Protein AF-A7VFU7-F1 (afdb_monomer)

Solvent-accessible surface area (backbone atoms only — not comparable to full-atom values): 6356 Å² total; per-residue (Å²): 106,80,80,66,36,80,87,69,51,90,46,74,65,44,47,52,52,33,53,52,51,51,50,51,53,51,50,52,52,51,52,49,55,51,51,52,51,52,51,50,52,52,52,52,52,53,40,47,75,73,65,54,83,81,77,81,83,78,85,74,77,56,94,59,45,69,57,53,51,52,37,35,73,71,67,74,40,60,67,70,60,52,29,62,76,58,72,46,53,70,72,55,48,55,52,51,50,52,55,52,54,57,62,76,75,107

Structure (mmCIF, N/CA/C/O backbone):
data_AF-A7VFU7-F1
#
_entry.id   AF-A7VFU7-F1
#
loop_
_atom_site.group_PDB
_atom_site.id
_atom_site.type_symbol
_atom_site.label_atom_id
_atom_site.label_alt_id
_atom_site.label_comp_id
_atom_site.label_asym_id
_atom_site.label_entity_id
_atom_site.label_seq_id
_atom_site.pdbx_PDB_ins_code
_atom_site.Cartn_x
_atom_site.Cartn_y
_atom_site.Cartn_z
_atom_site.occupancy
_atom_site.B_iso_or_equiv
_atom_site.auth_seq_id
_atom_site.auth_comp_id
_atom_site.auth_asym_id
_atom_site.auth_atom_id
_atom_site.pdbx_PDB_model_num
ATOM 1 N N . MET A 1 1 ? 27.920 -7.208 -25.910 1.00 59.22 1 MET A N 1
ATOM 2 C CA . MET A 1 1 ? 27.835 -6.555 -27.235 1.00 59.22 1 MET A CA 1
ATOM 3 C C . MET A 1 1 ? 29.207 -5.986 -27.561 1.00 59.22 1 MET A C 1
ATOM 5 O O . MET A 1 1 ? 29.684 -5.220 -26.738 1.00 59.22 1 MET A O 1
ATOM 9 N N . PRO A 1 2 ? 29.837 -6.347 -28.693 1.00 64.19 2 PRO A N 1
ATOM 10 C CA . PRO A 1 2 ? 31.196 -5.898 -29.024 1.00 64.19 2 PRO A CA 1
ATOM 11 C C . PRO A 1 2 ? 31.339 -4.367 -29.120 1.00 64.19 2 PRO A C 1
ATOM 13 O O . PRO A 1 2 ? 32.385 -3.846 -28.773 1.00 64.19 2 PRO A O 1
ATOM 16 N N . LEU A 1 3 ? 30.273 -3.641 -29.487 1.00 61.81 3 LEU A N 1
ATOM 17 C CA . LEU A 1 3 ? 30.249 -2.167 -29.539 1.00 61.81 3 LEU A CA 1
ATOM 18 C C . LEU A 1 3 ? 30.234 -1.480 -28.156 1.00 61.81 3 LEU A C 1
ATOM 20 O O . LEU A 1 3 ? 30.574 -0.313 -28.040 1.00 61.81 3 LEU A O 1
ATOM 24 N N . LEU A 1 4 ? 29.820 -2.201 -27.112 1.00 63.31 4 LEU A N 1
ATOM 25 C CA . LEU A 1 4 ? 29.770 -1.732 -25.719 1.00 63.31 4 LEU A CA 1
ATOM 26 C C . LEU A 1 4 ? 30.912 -2.321 -24.882 1.00 63.31 4 LEU A C 1
ATOM 28 O O . LEU A 1 4 ? 30.915 -2.211 -23.655 1.00 63.31 4 LEU A O 1
ATOM 32 N N . ASP A 1 5 ? 31.842 -3.024 -25.529 1.00 70.69 5 ASP A N 1
ATOM 33 C CA . ASP A 1 5 ? 32.953 -3.661 -24.846 1.00 70.69 5 ASP A CA 1
ATOM 34 C C . ASP A 1 5 ? 34.042 -2.624 -24.554 1.00 70.69 5 ASP A C 1
ATOM 36 O O . ASP A 1 5 ? 34.944 -2.385 -25.353 1.00 70.69 5 ASP A O 1
ATOM 40 N N . THR A 1 6 ? 33.972 -2.020 -23.369 1.00 66.38 6 THR A N 1
ATOM 41 C CA . THR A 1 6 ? 34.918 -0.993 -22.899 1.00 66.38 6 THR A CA 1
ATOM 42 C C . THR A 1 6 ? 36.353 -1.505 -22.713 1.00 66.38 6 THR A C 1
ATOM 44 O O . THR A 1 6 ? 37.250 -0.732 -22.368 1.00 66.38 6 THR A O 1
ATOM 47 N N . ARG A 1 7 ? 36.606 -2.801 -22.945 1.00 70.31 7 ARG A N 1
ATOM 48 C CA . ARG A 1 7 ? 37.949 -3.395 -22.921 1.00 70.31 7 ARG A CA 1
ATOM 49 C C . ARG A 1 7 ? 38.719 -3.143 -24.220 1.00 70.31 7 ARG A C 1
ATOM 51 O O . ARG A 1 7 ? 39.941 -3.036 -24.160 1.00 70.31 7 ARG A O 1
ATOM 58 N N . ASN A 1 8 ? 38.031 -2.987 -25.356 1.00 61.88 8 ASN A N 1
ATOM 59 C CA . ASN A 1 8 ? 38.632 -2.840 -26.685 1.00 61.88 8 ASN A CA 1
ATOM 60 C C . ASN A 1 8 ? 38.059 -1.597 -27.395 1.00 61.88 8 ASN A C 1
ATOM 62 O O . ASN A 1 8 ? 37.017 -1.683 -28.031 1.00 61.88 8 ASN A O 1
ATOM 66 N N . GLY A 1 9 ? 38.738 -0.446 -27.291 1.00 62.78 9 GLY A N 1
ATOM 67 C CA . GLY A 1 9 ? 38.299 0.811 -27.928 1.00 62.78 9 GLY A CA 1
ATOM 68 C C . GLY A 1 9 ? 38.339 2.019 -26.990 1.00 62.78 9 GLY A C 1
ATOM 69 O O . GLY A 1 9 ? 37.312 2.624 -26.710 1.00 62.78 9 GLY A O 1
ATOM 70 N N . LYS A 1 10 ? 39.531 2.355 -26.474 1.00 66.50 10 LYS A N 1
ATOM 71 C CA . LYS A 1 10 ? 39.765 3.522 -25.596 1.00 66.50 10 LYS A CA 1
ATOM 72 C C . LYS A 1 10 ? 40.046 4.815 -26.375 1.00 66.50 10 LYS A C 1
ATOM 74 O O . LYS A 1 10 ? 40.734 5.698 -25.868 1.00 66.50 10 LYS A O 1
ATOM 79 N N . ASP A 1 11 ? 39.603 4.904 -27.623 1.00 79.88 11 ASP A N 1
ATOM 80 C CA . ASP A 1 11 ? 39.681 6.150 -28.373 1.00 79.88 11 ASP A CA 1
ATOM 81 C C . ASP A 1 11 ? 38.461 7.034 -28.064 1.00 79.88 11 ASP A C 1
ATOM 83 O O . ASP A 1 11 ? 37.448 6.604 -27.497 1.00 79.88 11 ASP A O 1
ATOM 87 N N . LEU A 1 12 ? 38.584 8.320 -28.389 1.00 83.25 12 LEU A N 1
ATOM 88 C CA . LEU A 1 12 ? 37.536 9.306 -28.130 1.00 83.25 12 LEU A CA 1
ATOM 89 C C 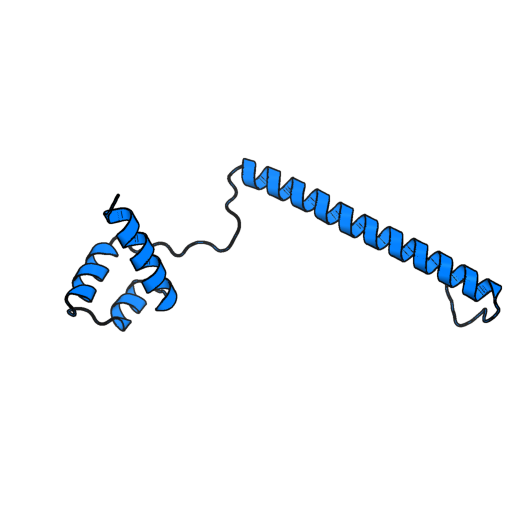. LEU A 1 12 ? 36.212 8.921 -28.817 1.00 83.25 12 LEU A C 1
ATOM 91 O O . LEU A 1 12 ? 35.141 9.126 -28.251 1.00 83.25 12 LEU A O 1
ATOM 95 N N . MET A 1 13 ? 36.291 8.321 -30.009 1.00 82.62 13 MET A N 1
ATOM 96 C CA . MET A 1 13 ? 35.122 7.911 -30.792 1.00 82.62 13 MET A CA 1
ATOM 97 C C . MET A 1 13 ? 34.412 6.690 -30.197 1.00 82.62 13 MET A C 1
ATOM 99 O O . MET A 1 13 ? 33.187 6.703 -30.093 1.00 82.62 13 MET A O 1
ATOM 103 N N . GLY A 1 14 ? 35.145 5.667 -29.750 1.00 80.81 14 GLY A N 1
ATOM 104 C CA . GLY A 1 14 ? 34.576 4.506 -29.067 1.00 80.81 14 GLY A CA 1
ATOM 105 C C . GLY A 1 14 ? 33.901 4.883 -27.749 1.00 80.81 14 GLY A C 1
ATOM 106 O O . GLY A 1 14 ? 32.799 4.414 -27.469 1.00 80.81 14 GLY A O 1
ATOM 107 N N . THR A 1 15 ? 34.503 5.807 -26.993 1.00 83.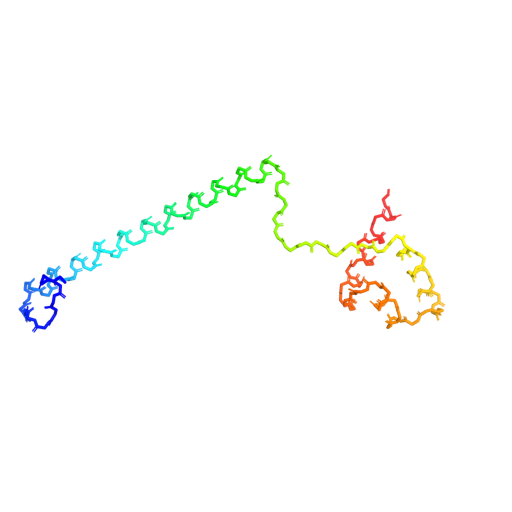25 15 THR A N 1
ATOM 108 C CA . THR A 1 15 ? 33.911 6.343 -25.755 1.00 83.25 15 THR A CA 1
ATOM 109 C C . THR A 1 15 ? 32.604 7.088 -26.044 1.00 83.25 15 THR A C 1
ATOM 111 O O . THR A 1 15 ? 31.583 6.804 -25.424 1.00 83.25 15 THR A O 1
ATOM 114 N N . PHE A 1 16 ? 32.596 7.968 -27.052 1.00 85.56 16 PHE A N 1
ATOM 115 C CA . PHE A 1 16 ? 31.394 8.699 -27.459 1.00 85.56 16 PHE A CA 1
ATOM 116 C C . PHE A 1 16 ? 30.250 7.769 -27.901 1.00 85.56 16 PHE A C 1
ATOM 118 O O . PHE A 1 16 ? 29.101 7.958 -27.499 1.00 85.56 16 PHE A O 1
ATOM 125 N N . ILE A 1 17 ? 30.550 6.739 -28.701 1.00 86.38 17 ILE A N 1
ATOM 126 C CA . ILE A 1 17 ? 29.546 5.762 -29.146 1.00 86.38 17 ILE A CA 1
ATOM 127 C C . ILE A 1 17 ? 29.008 4.959 -27.955 1.00 86.38 17 ILE A C 1
ATOM 129 O O . ILE A 1 17 ? 27.797 4.757 -27.856 1.00 86.38 17 ILE A O 1
ATOM 133 N N . ALA A 1 18 ? 29.877 4.524 -27.038 1.00 85.75 18 ALA A N 1
ATOM 134 C CA . ALA A 1 18 ? 29.466 3.789 -25.846 1.00 85.75 18 ALA A CA 1
ATOM 135 C C . ALA A 1 18 ? 28.532 4.622 -24.952 1.00 85.75 18 ALA A C 1
ATOM 137 O O . ALA A 1 18 ? 27.489 4.116 -24.527 1.00 85.75 18 ALA A O 1
ATOM 138 N N . ASP A 1 19 ? 28.852 5.900 -24.733 1.00 87.38 19 ASP A N 1
ATOM 139 C CA . ASP A 1 19 ? 28.031 6.820 -23.942 1.00 87.38 19 ASP A CA 1
ATOM 140 C C . ASP A 1 19 ? 26.656 7.052 -24.581 1.00 87.38 19 ASP A C 1
ATOM 142 O O . ASP A 1 19 ? 25.630 6.977 -23.898 1.00 87.38 19 ASP A O 1
ATOM 146 N N . LEU A 1 20 ? 26.604 7.257 -25.902 1.00 92.12 20 LEU A N 1
ATOM 147 C CA . LEU A 1 20 ? 25.342 7.423 -26.625 1.00 92.12 20 LEU A CA 1
ATOM 148 C C . LEU A 1 20 ? 24.467 6.167 -26.530 1.00 92.12 20 LEU A C 1
ATOM 150 O O . LEU A 1 20 ? 23.264 6.254 -26.271 1.00 92.12 20 LEU A O 1
ATOM 154 N N . VAL A 1 21 ? 25.055 4.983 -26.713 1.00 91.75 21 VAL A N 1
ATOM 155 C CA . VAL A 1 21 ? 24.308 3.725 -26.603 1.00 91.75 21 VAL A CA 1
ATOM 156 C C . VAL A 1 21 ? 23.810 3.523 -25.170 1.00 91.75 21 VAL A C 1
ATOM 158 O O . VAL A 1 21 ? 22.657 3.133 -24.981 1.00 91.75 21 VAL A O 1
ATOM 161 N N . LEU A 1 22 ? 24.618 3.842 -24.155 1.00 91.19 22 LEU A N 1
ATOM 162 C CA . LEU A 1 22 ? 24.195 3.773 -22.756 1.00 91.19 22 LEU A CA 1
ATOM 163 C C . LEU A 1 22 ? 23.025 4.725 -22.461 1.00 91.19 22 LEU A C 1
ATOM 165 O O . LEU A 1 22 ? 22.081 4.340 -21.762 1.00 91.19 22 LEU A O 1
ATOM 169 N N . GLN A 1 23 ? 23.041 5.937 -23.021 1.00 95.00 23 GLN A N 1
ATOM 170 C CA . GLN A 1 23 ? 21.933 6.889 -22.912 1.00 95.00 23 GLN A CA 1
ATOM 171 C C . GLN A 1 23 ? 20.652 6.350 -23.558 1.00 95.00 23 GLN A C 1
ATOM 173 O O . GLN A 1 23 ? 19.590 6.400 -22.935 1.00 95.00 23 GLN A O 1
ATOM 178 N N . ILE A 1 24 ? 20.740 5.780 -24.764 1.00 96.56 24 ILE A N 1
ATOM 179 C CA . ILE A 1 24 ? 19.588 5.178 -25.452 1.00 96.56 24 ILE A CA 1
ATOM 180 C C . ILE A 1 24 ? 19.013 4.024 -24.624 1.00 96.56 24 ILE A C 1
ATOM 182 O O . ILE A 1 24 ? 17.803 3.965 -24.408 1.00 96.56 24 ILE A O 1
ATOM 186 N N . LEU A 1 25 ? 19.864 3.131 -24.110 1.00 95.88 25 LEU A N 1
ATOM 187 C CA . LEU A 1 25 ? 19.426 2.023 -23.257 1.00 95.88 25 LEU A CA 1
ATOM 188 C C . LEU A 1 25 ? 18.759 2.524 -21.971 1.00 95.88 25 LEU A C 1
ATOM 190 O O . LEU A 1 25 ? 17.724 1.989 -21.571 1.00 95.88 25 LEU A O 1
ATOM 194 N N . SER A 1 26 ? 19.301 3.578 -21.358 1.00 96.75 26 SER A N 1
ATOM 195 C CA . SER A 1 26 ? 18.705 4.211 -20.175 1.00 96.75 26 SER A CA 1
ATOM 196 C C . SER A 1 26 ? 17.328 4.801 -20.483 1.00 96.75 26 SER A C 1
ATOM 198 O O . SER A 1 26 ? 16.386 4.604 -19.714 1.00 96.75 26 SER A O 1
ATOM 200 N N . PHE A 1 27 ? 17.182 5.465 -21.632 1.00 98.12 27 PHE A N 1
ATOM 201 C CA . PHE A 1 27 ? 15.902 5.999 -22.092 1.00 98.12 2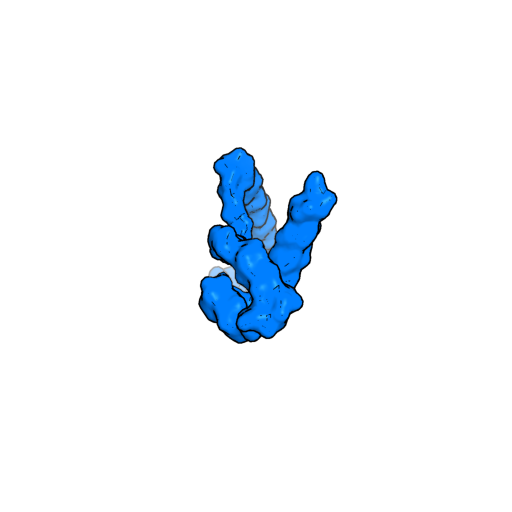7 PHE A CA 1
ATOM 202 C C . PHE A 1 27 ? 14.870 4.890 -22.330 1.00 98.12 27 PHE A C 1
ATOM 204 O O . PHE A 1 27 ? 13.744 4.982 -21.842 1.00 98.12 27 PHE A O 1
ATOM 211 N N . VAL A 1 28 ? 15.254 3.814 -23.026 1.00 98.19 28 VAL A N 1
ATOM 212 C CA . VAL A 1 28 ? 14.37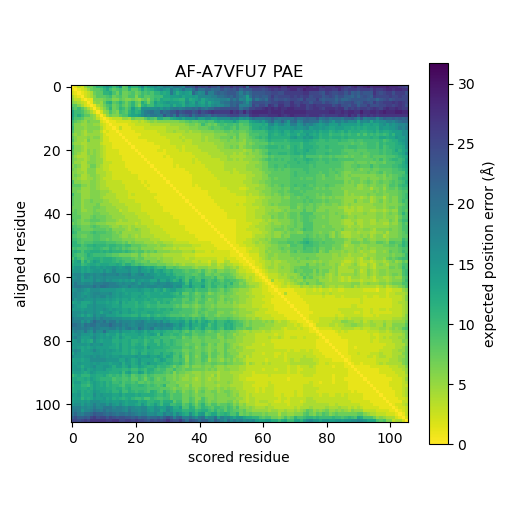1 2.665 -23.280 1.00 98.19 28 VAL A CA 1
ATOM 213 C C . VAL A 1 28 ? 13.928 2.021 -21.966 1.00 98.19 28 VAL A C 1
ATOM 215 O O . VAL A 1 28 ? 12.738 1.764 -21.780 1.00 98.19 28 VAL A O 1
ATOM 218 N N . ALA A 1 29 ? 14.854 1.817 -21.027 1.00 97.94 29 ALA A N 1
ATOM 219 C CA . ALA A 1 29 ? 14.545 1.257 -19.716 1.00 97.94 29 ALA A CA 1
ATOM 220 C C . ALA A 1 29 ? 13.566 2.140 -18.922 1.00 97.94 29 ALA A C 1
ATOM 222 O O . ALA A 1 29 ? 12.621 1.630 -18.313 1.00 97.94 29 ALA A O 1
ATOM 223 N N . GLN A 1 30 ? 13.756 3.462 -18.950 1.00 98.31 30 GLN A N 1
ATOM 224 C CA . GLN A 1 30 ? 12.859 4.407 -18.290 1.00 98.31 30 GLN A CA 1
ATOM 225 C C . GLN A 1 30 ? 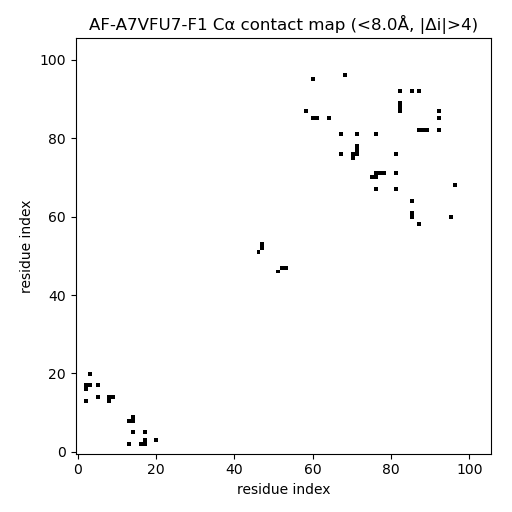11.461 4.403 -18.924 1.00 98.31 30 GLN A C 1
ATOM 227 O O . GLN A 1 30 ? 10.463 4.327 -18.204 1.00 98.31 30 GLN A O 1
ATOM 232 N N . ASN A 1 31 ? 11.379 4.419 -20.256 1.00 98.38 31 ASN A N 1
ATOM 233 C CA . ASN A 1 31 ? 10.109 4.370 -20.977 1.00 98.38 31 ASN A CA 1
ATOM 234 C C . ASN A 1 31 ? 9.337 3.076 -20.663 1.00 98.38 31 ASN A C 1
ATOM 236 O O . ASN A 1 31 ? 8.149 3.117 -20.340 1.00 98.38 31 ASN A O 1
ATOM 240 N N . GLU A 1 32 ? 10.010 1.920 -20.649 1.00 98.38 32 GLU A N 1
ATOM 241 C CA . GLU A 1 32 ? 9.350 0.659 -20.295 1.00 98.38 32 GLU A CA 1
ATOM 242 C C . GLU A 1 32 ? 8.854 0.657 -18.843 1.00 98.38 32 GLU A C 1
ATOM 244 O O . GLU A 1 32 ? 7.724 0.242 -18.569 1.00 98.38 32 GLU A O 1
ATOM 249 N N . ARG A 1 33 ? 9.634 1.205 -17.902 1.00 98.50 33 ARG A N 1
ATOM 250 C CA . ARG A 1 33 ? 9.203 1.356 -16.503 1.00 98.50 33 ARG A CA 1
ATOM 251 C C . ARG A 1 33 ? 7.927 2.191 -16.387 1.00 98.50 33 ARG A C 1
ATOM 253 O O . ARG A 1 33 ? 7.038 1.855 -15.598 1.00 98.50 33 ARG A O 1
ATOM 260 N N . GLU A 1 34 ? 7.822 3.272 -17.151 1.00 98.50 34 GLU A N 1
ATOM 261 C CA . GLU A 1 34 ? 6.619 4.103 -17.200 1.00 98.50 34 GLU A CA 1
ATOM 262 C C . GLU A 1 34 ? 5.433 3.357 -17.817 1.00 98.50 34 GLU A C 1
ATOM 264 O O . GLU A 1 34 ? 4.328 3.410 -17.274 1.00 98.50 34 GLU A O 1
ATOM 269 N N . ASN A 1 35 ? 5.653 2.600 -18.892 1.00 98.44 35 ASN A N 1
ATOM 270 C CA . ASN A 1 35 ? 4.604 1.820 -19.550 1.00 98.44 35 ASN A CA 1
ATOM 271 C C . ASN A 1 35 ? 4.065 0.694 -18.662 1.00 98.44 35 ASN A C 1
ATOM 273 O O . ASN A 1 35 ? 2.853 0.469 -18.621 1.00 98.44 35 ASN A O 1
ATOM 277 N N . ILE A 1 36 ? 4.925 0.018 -17.896 1.00 98.44 36 ILE A N 1
ATOM 278 C CA . ILE A 1 36 ? 4.505 -0.977 -16.898 1.00 98.44 36 ILE A CA 1
ATOM 279 C C . ILE A 1 36 ? 3.628 -0.321 -15.826 1.00 98.44 36 ILE A C 1
ATOM 281 O O . ILE A 1 36 ? 2.555 -0.836 -15.514 1.00 98.44 36 ILE A O 1
ATOM 2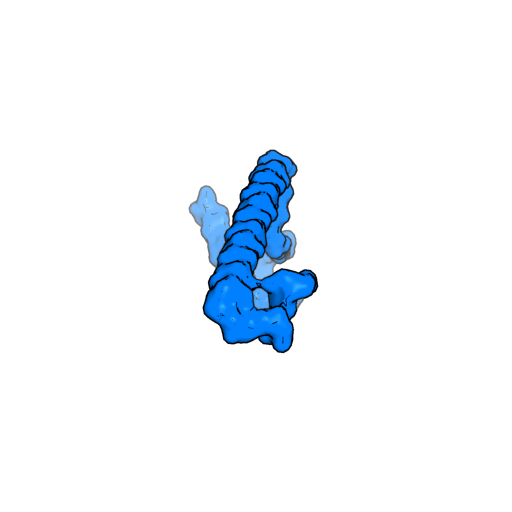85 N N . ARG A 1 37 ? 4.031 0.842 -15.298 1.00 98.44 37 ARG A N 1
ATOM 286 C CA . ARG A 1 37 ? 3.246 1.578 -14.290 1.00 98.44 37 ARG A CA 1
ATOM 287 C C . ARG A 1 37 ? 1.892 2.038 -14.827 1.00 98.44 37 ARG A C 1
ATOM 289 O O . ARG A 1 37 ? 0.892 1.889 -14.129 1.00 98.44 37 ARG A O 1
ATOM 296 N N . LYS A 1 38 ? 1.839 2.549 -16.063 1.00 98.56 38 LYS A N 1
ATOM 297 C CA . LYS A 1 38 ? 0.584 2.938 -16.730 1.00 98.56 38 LYS A CA 1
ATOM 298 C C . LYS A 1 38 ? -0.368 1.745 -16.843 1.00 98.56 38 LYS A C 1
ATOM 300 O O . LYS A 1 38 ? -1.517 1.845 -16.419 1.00 98.56 38 LYS A O 1
ATOM 305 N N . ARG A 1 39 ? 0.124 0.600 -17.329 1.00 98.56 39 ARG A N 1
ATOM 306 C CA . ARG A 1 39 ? -0.667 -0.639 -17.441 1.00 98.56 39 ARG A CA 1
ATOM 307 C C . ARG A 1 39 ? -1.122 -1.166 -16.079 1.00 98.56 39 ARG A C 1
ATOM 309 O O . ARG A 1 39 ? -2.274 -1.561 -15.929 1.00 98.56 39 ARG A O 1
ATOM 316 N N . GLN A 1 40 ? -0.258 -1.119 -15.066 1.00 98.50 40 GLN A N 1
ATOM 317 C CA . GLN A 1 40 ? -0.619 -1.502 -13.700 1.00 98.50 40 GLN A CA 1
ATOM 318 C C . GLN A 1 40 ? -1.738 -0.611 -13.145 1.00 98.50 40 GLN A C 1
ATOM 320 O O . GLN A 1 40 ? -2.703 -1.124 -12.583 1.00 98.50 40 GLN A O 1
ATOM 325 N N . ALA A 1 41 ? -1.643 0.708 -13.329 1.00 98.19 41 ALA A N 1
ATOM 326 C CA . ALA A 1 41 ? -2.670 1.648 -12.888 1.00 98.19 41 ALA A CA 1
ATOM 327 C C . ALA A 1 41 ? -4.017 1.390 -13.582 1.00 98.19 41 ALA A C 1
ATOM 329 O O . ALA A 1 41 ? -5.051 1.379 -12.916 1.00 98.19 41 ALA A O 1
ATOM 330 N N . GLN A 1 42 ? -4.000 1.112 -14.890 1.00 98.31 42 GLN A N 1
ATOM 331 C CA . GLN A 1 42 ? -5.189 0.706 -15.645 1.00 98.31 42 GLN A CA 1
ATOM 332 C C . GLN A 1 42 ? -5.801 -0.585 -15.079 1.00 98.31 42 GLN A C 1
ATOM 334 O O . GLN A 1 42 ? -7.000 -0.629 -14.815 1.00 98.31 42 GLN A O 1
ATOM 339 N N . GLY A 1 43 ? -4.983 -1.608 -14.810 1.00 98.25 43 GLY A N 1
ATOM 340 C CA . GLY A 1 43 ? -5.447 -2.863 -14.211 1.00 98.25 43 GLY A CA 1
ATOM 341 C C . GLY A 1 43 ? -6.063 -2.672 -12.821 1.00 98.25 43 GLY A C 1
ATOM 342 O O . GLY A 1 43 ? -7.135 -3.205 -12.539 1.00 98.25 43 GLY A O 1
ATOM 343 N N . ILE A 1 44 ? -5.439 -1.853 -11.969 1.00 98.06 44 ILE A N 1
ATOM 344 C CA . ILE A 1 44 ? -5.982 -1.505 -10.647 1.00 98.06 44 ILE A CA 1
ATOM 345 C C . ILE A 1 44 ? -7.315 -0.760 -10.784 1.00 98.06 44 ILE A C 1
ATOM 347 O O . ILE A 1 44 ? -8.230 -1.020 -10.005 1.00 98.06 44 ILE A O 1
ATOM 351 N N . ALA A 1 45 ? -7.450 0.151 -11.753 1.00 97.88 45 ALA A N 1
ATOM 352 C CA . ALA A 1 45 ? -8.697 0.876 -11.988 1.00 97.88 45 ALA A CA 1
ATOM 353 C C . ALA A 1 45 ? -9.841 -0.071 -12.382 1.00 97.88 45 ALA A C 1
ATOM 355 O O . ALA A 1 45 ? -10.923 0.017 -11.804 1.00 97.88 45 ALA A O 1
ATOM 356 N N . VAL A 1 46 ? -9.582 -1.023 -13.286 1.00 98.38 46 VAL A N 1
ATOM 357 C CA . VAL A 1 46 ? -10.557 -2.059 -13.670 1.00 98.38 46 VAL A CA 1
ATOM 358 C C . VAL A 1 46 ? -10.943 -2.921 -12.467 1.00 98.38 46 VAL A C 1
ATOM 360 O O . VAL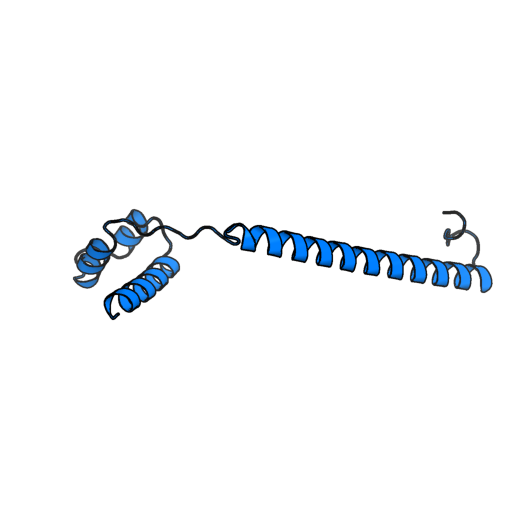 A 1 46 ? -12.127 -3.093 -12.193 1.00 98.38 46 VAL A O 1
ATOM 363 N N . ALA A 1 47 ? -9.967 -3.404 -11.697 1.00 97.81 47 ALA A N 1
ATOM 364 C CA . ALA A 1 47 ? -10.227 -4.223 -10.516 1.00 97.81 47 ALA A CA 1
ATOM 365 C C . ALA A 1 47 ? -11.053 -3.469 -9.456 1.00 97.81 47 ALA A C 1
ATOM 367 O O . ALA A 1 47 ? -12.002 -4.017 -8.898 1.00 97.81 47 ALA A O 1
ATOM 368 N N . LYS A 1 48 ? -10.749 -2.188 -9.211 1.00 96.50 48 LYS A N 1
ATOM 369 C CA . LYS A 1 48 ? -11.552 -1.338 -8.318 1.00 96.50 48 LYS A CA 1
ATOM 370 C C . LYS A 1 48 ? -12.984 -1.165 -8.827 1.00 96.50 48 LYS A C 1
ATOM 372 O O . LYS A 1 48 ? -13.906 -1.247 -8.024 1.00 96.50 48 LYS A O 1
ATOM 377 N N . ALA A 1 49 ? -13.177 -0.962 -10.132 1.00 96.88 49 ALA A N 1
ATOM 378 C CA . ALA A 1 49 ? -14.508 -0.864 -10.735 1.00 96.88 49 ALA A CA 1
ATOM 379 C C . ALA A 1 49 ? -15.308 -2.174 -10.611 1.00 96.88 49 ALA A C 1
ATOM 381 O O . ALA A 1 49 ? -16.524 -2.142 -10.468 1.00 96.88 49 ALA A O 1
ATOM 382 N N . GLN A 1 50 ? -14.622 -3.319 -10.593 1.00 97.62 50 GLN A N 1
ATOM 383 C CA . GLN A 1 50 ? -15.205 -4.637 -10.321 1.00 97.62 50 GLN A CA 1
ATOM 384 C C . GLN A 1 50 ? -15.426 -4.919 -8.822 1.00 97.62 50 GLN A C 1
ATOM 386 O O . GLN A 1 50 ? -15.851 -6.013 -8.461 1.00 97.62 50 GLN A O 1
ATOM 391 N N . GLY A 1 51 ? -15.137 -3.963 -7.933 1.00 95.44 51 GLY A N 1
ATOM 392 C CA . GLY A 1 51 ? -15.338 -4.109 -6.490 1.00 95.44 51 GLY A CA 1
ATOM 393 C C . GLY A 1 51 ? -14.224 -4.861 -5.757 1.00 95.44 51 GLY A C 1
ATOM 394 O O . GLY A 1 51 ? -14.390 -5.207 -4.587 1.00 95.44 51 GLY A O 1
ATOM 395 N N . VAL A 1 52 ? -13.072 -5.102 -6.393 1.00 96.12 52 VAL A N 1
ATOM 396 C CA . VAL A 1 52 ? -11.925 -5.730 -5.723 1.00 96.12 52 VAL A CA 1
ATOM 397 C C . VAL A 1 52 ? -11.419 -4.812 -4.607 1.00 96.12 52 VAL A C 1
ATOM 399 O O . VAL A 1 52 ? -10.931 -3.704 -4.854 1.00 96.12 52 VAL A O 1
ATOM 402 N N . LYS A 1 53 ? -11.506 -5.284 -3.357 1.00 93.38 53 LYS A N 1
ATOM 403 C CA . LYS A 1 53 ? -10.967 -4.581 -2.188 1.00 93.38 53 LYS A CA 1
ATOM 404 C C . LYS A 1 53 ? -9.457 -4.804 -2.103 1.00 93.38 53 LYS A C 1
ATOM 406 O O . LYS A 1 53 ? -8.992 -5.905 -1.827 1.00 93.38 53 LYS A O 1
ATOM 411 N N . PHE A 1 54 ? -8.695 -3.739 -2.330 1.00 92.75 54 PHE A N 1
ATOM 412 C CA . PHE A 1 54 ? -7.242 -3.729 -2.160 1.00 92.75 54 PHE A CA 1
ATOM 413 C C . PHE A 1 54 ? -6.839 -3.423 -0.713 1.00 92.75 54 PHE A C 1
ATOM 415 O O . PHE A 1 54 ? -7.606 -2.851 0.060 1.00 92.75 54 PHE A O 1
ATOM 422 N N . GLY A 1 55 ? -5.585 -3.736 -0.387 1.00 93.75 55 GLY A N 1
ATOM 423 C CA . GLY A 1 55 ? -4.994 -3.472 0.921 1.00 93.75 55 GLY A CA 1
ATOM 424 C C . GLY A 1 55 ? -5.079 -4.669 1.862 1.00 93.75 55 GLY A C 1
ATOM 425 O O . GLY A 1 55 ? -5.490 -5.766 1.487 1.00 93.75 55 GLY A O 1
ATOM 426 N N . ARG A 1 56 ? -4.630 -4.462 3.100 1.00 90.75 56 ARG A N 1
ATOM 427 C CA . ARG A 1 56 ? -4.658 -5.503 4.128 1.00 90.75 56 ARG A CA 1
ATOM 428 C C . ARG A 1 56 ? -6.116 -5.793 4.521 1.00 90.75 56 ARG A C 1
ATOM 430 O O . ARG A 1 56 ? -6.839 -4.835 4.799 1.00 90.75 56 ARG A O 1
ATOM 437 N N . PRO A 1 57 ? -6.536 -7.068 4.608 1.00 89.06 57 PRO A N 1
ATOM 438 C CA . PRO A 1 57 ? -7.841 -7.420 5.153 1.00 89.06 57 PRO A CA 1
ATOM 439 C C . PRO A 1 57 ? -8.041 -6.813 6.543 1.00 89.06 57 PRO A C 1
ATOM 441 O O . PRO A 1 57 ? -7.127 -6.810 7.373 1.00 89.06 57 PRO A O 1
ATOM 444 N N . GLU A 1 58 ? -9.233 -6.277 6.787 1.00 85.31 58 GLU A N 1
ATOM 445 C CA . GLU A 1 58 ? -9.576 -5.734 8.096 1.00 85.31 58 GLU A CA 1
ATOM 446 C C . GLU A 1 58 ? -9.789 -6.858 9.107 1.00 85.31 58 GLU A C 1
ATOM 448 O O . GLU A 1 58 ? -10.317 -7.920 8.780 1.00 85.31 58 GLU A O 1
ATOM 453 N N . ILE A 1 59 ? -9.397 -6.601 10.355 1.00 84.19 59 ILE A N 1
ATOM 454 C CA . ILE A 1 59 ? -9.750 -7.479 11.468 1.00 84.19 59 ILE A CA 1
ATOM 455 C C . ILE A 1 59 ? -11.236 -7.269 11.752 1.00 84.19 59 ILE A C 1
ATOM 457 O O . ILE A 1 59 ? -11.651 -6.147 12.060 1.00 84.19 59 ILE A O 1
ATOM 461 N N . MET A 1 60 ? -12.017 -8.341 11.622 1.00 82.50 60 MET A N 1
ATOM 462 C CA . MET A 1 60 ? -13.436 -8.326 11.956 1.00 82.50 60 MET A CA 1
ATOM 463 C C . MET A 1 60 ? -13.608 -8.175 13.466 1.00 82.50 60 MET A C 1
ATOM 465 O O . MET A 1 60 ? -12.869 -8.776 14.248 1.00 82.50 60 MET A O 1
ATOM 469 N N . LEU A 1 61 ? -14.577 -7.357 13.866 1.00 85.12 61 LEU A N 1
ATOM 470 C CA . LEU A 1 61 ? -14.961 -7.253 15.266 1.00 85.12 61 LEU A CA 1
ATOM 471 C C . LEU A 1 61 ? -15.738 -8.515 15.667 1.00 85.12 61 LEU A C 1
ATOM 473 O O . LEU A 1 61 ? -16.578 -8.966 14.886 1.00 85.12 61 LEU A O 1
ATOM 477 N N . PRO A 1 62 ? -15.491 -9.077 16.862 1.00 86.00 62 PRO A N 1
ATOM 478 C CA . PRO A 1 62 ? -16.358 -10.106 17.424 1.00 86.00 62 PRO A CA 1
ATOM 479 C C . PRO A 1 62 ? -17.807 -9.608 17.525 1.00 86.00 62 PRO A C 1
ATOM 481 O O . PRO A 1 62 ? -18.032 -8.436 17.825 1.00 86.00 62 PRO A O 1
ATOM 484 N N . GLU A 1 63 ? -18.795 -10.484 17.341 1.00 84.94 63 GLU A N 1
ATOM 485 C CA . GLU A 1 63 ? -20.216 -10.114 17.482 1.00 84.94 63 GLU A CA 1
ATOM 486 C C . GLU A 1 63 ? -20.527 -9.545 18.876 1.00 84.94 63 GLU A C 1
ATOM 488 O O . GLU A 1 63 ? -21.282 -8.586 19.022 1.00 84.94 63 GLU A O 1
ATOM 493 N N . ASN A 1 64 ? -19.855 -10.065 19.905 1.00 88.69 64 ASN A N 1
ATOM 494 C CA . ASN A 1 64 ? -19.974 -9.622 21.292 1.00 88.69 64 ASN A CA 1
ATOM 495 C C . ASN A 1 64 ? -19.084 -8.413 21.647 1.00 88.69 64 ASN A C 1
ATOM 497 O O . ASN A 1 64 ? -18.926 -8.095 22.826 1.00 88.69 64 ASN A O 1
ATOM 501 N N . PHE A 1 65 ? -18.497 -7.710 20.669 1.00 90.94 65 PHE A N 1
ATOM 502 C CA . PHE A 1 65 ? -17.575 -6.597 20.932 1.00 90.94 65 PHE A CA 1
ATOM 503 C C . PHE A 1 65 ? -18.196 -5.505 21.816 1.00 90.94 65 PHE A C 1
ATOM 505 O O . PHE A 1 65 ? -17.550 -5.021 22.741 1.00 90.94 65 PHE A O 1
ATOM 512 N N . GLY A 1 66 ? -19.469 -5.158 21.598 1.00 89.94 66 GLY A N 1
ATOM 513 C CA . GLY A 1 66 ? -20.163 -4.163 22.421 1.00 89.94 66 GLY A CA 1
ATOM 514 C C . GLY A 1 66 ? -20.318 -4.581 23.890 1.00 89.94 66 GLY A C 1
ATOM 515 O O . GLY A 1 66 ? -20.225 -3.741 24.782 1.00 89.94 66 GLY A O 1
ATOM 516 N N . GLU A 1 67 ? -20.515 -5.872 24.164 1.00 91.56 67 GLU A N 1
ATOM 517 C CA . GLU A 1 67 ? -20.562 -6.408 25.531 1.00 91.56 67 GLU A CA 1
ATOM 518 C C . GLU A 1 67 ? -19.187 -6.389 26.190 1.00 91.56 67 GLU A C 1
ATOM 520 O O . GLU A 1 67 ? -19.061 -5.920 27.321 1.00 91.56 67 GLU A O 1
ATOM 525 N N . LEU A 1 68 ? -18.157 -6.819 25.456 1.00 91.62 68 LEU A N 1
ATOM 526 C CA . LEU A 1 68 ? -16.771 -6.792 25.921 1.00 91.62 68 LEU A CA 1
ATOM 527 C C . LEU A 1 68 ? -16.337 -5.372 26.294 1.00 91.62 68 LEU A C 1
ATOM 529 O O . LEU A 1 68 ? -15.751 -5.173 27.356 1.00 91.62 68 LEU A O 1
ATOM 533 N N . VAL A 1 69 ? -16.675 -4.380 25.463 1.00 92.38 69 VAL A N 1
ATOM 534 C CA . VAL A 1 69 ? -16.402 -2.965 25.749 1.00 92.38 69 VAL A CA 1
ATOM 535 C C . VAL A 1 69 ? -17.121 -2.518 27.020 1.00 92.38 69 VAL A C 1
ATOM 537 O O . VAL A 1 69 ? -16.486 -1.908 27.874 1.00 92.38 69 VAL A O 1
ATOM 540 N N . ARG A 1 70 ? -18.405 -2.859 27.199 1.00 92.12 70 ARG A N 1
ATOM 541 C CA . ARG A 1 70 ? -19.163 -2.485 28.407 1.00 92.12 70 ARG A CA 1
ATOM 542 C C . ARG A 1 70 ? -18.572 -3.081 29.682 1.00 92.12 70 ARG A C 1
ATOM 544 O O . ARG A 1 70 ? -18.461 -2.381 30.685 1.00 92.12 70 ARG A O 1
ATOM 551 N N . GLU A 1 71 ? -18.219 -4.363 29.679 1.00 93.06 71 GLU A N 1
ATOM 552 C CA . GLU A 1 71 ? -17.666 -5.011 30.875 1.00 93.06 71 GLU A CA 1
ATOM 553 C C . GLU A 1 71 ? -16.230 -4.548 31.169 1.00 93.06 71 GLU A C 1
ATOM 555 O O . GLU A 1 71 ? -15.865 -4.373 32.336 1.00 93.06 71 GLU A O 1
ATOM 560 N N . TRP A 1 72 ? -15.448 -4.242 30.133 1.00 94.12 72 TRP A N 1
ATOM 561 C CA . TRP A 1 72 ? -14.144 -3.595 30.273 1.00 94.12 72 TRP A CA 1
ATOM 562 C C . TRP A 1 72 ? -14.250 -2.163 30.824 1.00 94.12 72 TRP A C 1
ATOM 564 O O . TRP A 1 72 ? -13.538 -1.817 31.765 1.00 94.12 72 TRP A O 1
ATOM 574 N N . GLU A 1 73 ? -15.184 -1.344 30.328 1.00 92.00 73 GLU A N 1
ATOM 575 C CA . GLU A 1 73 ? -15.427 0.024 30.824 1.00 92.00 73 GLU A CA 1
ATOM 576 C C . GLU A 1 73 ? -15.880 0.036 32.292 1.00 92.00 73 GLU A C 1
ATOM 578 O O . GLU A 1 73 ? -15.476 0.906 33.065 1.00 92.00 73 GLU A O 1
ATOM 583 N N . LYS A 1 74 ? -16.646 -0.978 32.713 1.00 94.44 74 LYS A N 1
ATOM 584 C CA . LYS A 1 74 ? -17.009 -1.210 34.123 1.00 94.44 74 LYS A CA 1
ATOM 585 C C . LYS A 1 74 ? -15.860 -1.769 34.972 1.00 94.44 74 LYS A C 1
ATOM 587 O O . LYS A 1 74 ? -16.072 -2.037 36.154 1.00 94.44 74 LYS A O 1
ATOM 592 N N . LYS A 1 75 ? -14.668 -1.963 34.395 1.00 91.56 75 LYS A N 1
ATOM 593 C CA . LYS A 1 75 ? -13.482 -2.573 35.023 1.00 91.56 75 LYS A CA 1
ATOM 594 C C . LYS A 1 75 ? -13.713 -3.997 35.545 1.00 91.56 75 LYS A C 1
ATOM 596 O O . LYS A 1 75 ? -13.029 -4.433 36.466 1.00 91.56 75 LYS A O 1
ATOM 601 N N . ARG A 1 76 ? -14.679 -4.718 34.972 1.00 92.19 76 ARG A N 1
ATOM 602 C CA . ARG A 1 76 ? -14.991 -6.111 35.333 1.00 92.19 76 ARG A CA 1
ATOM 603 C C . ARG A 1 76 ? -14.171 -7.120 34.542 1.00 92.19 76 ARG A C 1
ATOM 605 O O . ARG A 1 76 ? -13.992 -8.237 35.006 1.00 92.19 76 ARG A O 1
ATOM 612 N N . LEU A 1 77 ? -13.670 -6.710 33.378 1.00 90.69 77 LEU A N 1
ATOM 613 C CA . LEU A 1 77 ? -12.803 -7.509 32.524 1.00 90.69 77 LEU A CA 1
ATOM 614 C C . LEU A 1 77 ? -11.481 -6.756 32.299 1.00 90.69 77 LEU A C 1
ATOM 616 O O . LEU A 1 77 ? -11.523 -5.582 31.912 1.00 90.69 77 LEU A O 1
ATOM 620 N N . PRO A 1 78 ? -10.308 -7.367 32.543 1.00 93.94 78 PRO A N 1
ATOM 621 C CA . PRO A 1 78 ? -9.030 -6.718 32.283 1.00 93.94 78 PRO A CA 1
ATOM 622 C C . PRO A 1 78 ? -8.774 -6.600 30.776 1.00 93.94 78 PRO A C 1
ATOM 624 O O . PRO A 1 78 ? -9.223 -7.420 29.975 1.00 93.94 78 PRO A O 1
ATOM 627 N N . LEU A 1 79 ? -7.999 -5.586 30.382 1.00 91.62 79 LEU A N 1
ATOM 628 C CA . LEU A 1 79 ? -7.685 -5.329 28.973 1.00 91.62 79 LEU A CA 1
ATOM 629 C C . LEU A 1 79 ? -7.027 -6.542 28.297 1.00 91.62 79 LEU A C 1
ATOM 631 O O . LEU A 1 79 ? -7.379 -6.874 27.173 1.00 91.62 79 LEU A O 1
ATOM 635 N N . SER A 1 80 ? -6.123 -7.242 28.985 1.00 92.88 80 SER A N 1
ATOM 636 C CA . SER A 1 80 ? -5.445 -8.436 28.461 1.00 92.88 80 SER A CA 1
ATOM 637 C C . SER A 1 80 ? -6.419 -9.529 28.007 1.00 92.88 80 SER A C 1
ATOM 639 O O . SER A 1 80 ? -6.231 -10.115 26.942 1.00 92.88 80 SER A O 1
ATOM 641 N N . GLU A 1 81 ? -7.482 -9.776 28.772 1.00 92.06 81 GLU A N 1
ATOM 642 C CA . GLU A 1 81 ? -8.513 -10.755 28.417 1.00 92.06 81 GLU A CA 1
ATOM 643 C C . GLU A 1 81 ? -9.328 -10.295 27.209 1.00 92.06 81 GLU A C 1
ATOM 645 O O . GLU A 1 81 ? -9.543 -11.079 26.284 1.00 92.06 81 GLU A O 1
ATOM 650 N N . VAL A 1 82 ? -9.689 -9.009 27.147 1.00 92.50 82 VAL A N 1
ATOM 651 C CA . VAL A 1 82 ? -10.378 -8.427 25.984 1.00 92.50 82 VAL A CA 1
ATOM 652 C C . VAL A 1 82 ? -9.544 -8.595 24.715 1.00 92.50 82 VAL A C 1
ATOM 654 O O . VAL A 1 82 ? -10.072 -9.006 23.683 1.00 92.50 82 VAL A O 1
ATOM 657 N N . LEU A 1 83 ? -8.239 -8.318 24.783 1.00 92.94 83 LEU A N 1
ATOM 658 C CA . LEU A 1 83 ? -7.330 -8.442 23.642 1.00 92.94 83 LEU A CA 1
ATOM 659 C C . LEU A 1 83 ? -7.185 -9.893 23.175 1.00 92.94 83 LEU A C 1
ATOM 661 O O . LEU A 1 83 ? -7.180 -10.143 21.968 1.00 92.94 83 LEU A O 1
ATOM 665 N N . ASN A 1 84 ? -7.129 -10.843 24.112 1.00 91.25 84 ASN A N 1
ATOM 666 C CA . ASN A 1 84 ? -7.071 -12.272 23.808 1.00 91.25 84 ASN A CA 1
ATOM 667 C C . ASN A 1 84 ? -8.351 -12.759 23.117 1.00 91.25 84 ASN A C 1
ATOM 669 O O . ASN A 1 84 ? -8.273 -13.439 22.093 1.00 91.25 84 ASN A O 1
ATOM 673 N N . VAL A 1 85 ? -9.524 -12.373 23.629 1.00 89.62 85 VAL A N 1
ATOM 674 C CA . VAL A 1 85 ? -10.822 -12.728 23.031 1.00 89.62 85 VAL A CA 1
ATOM 675 C C . VAL A 1 85 ? -10.977 -12.087 21.650 1.00 89.62 85 VAL A C 1
ATOM 677 O O . VAL A 1 85 ? -11.357 -12.757 20.691 1.00 89.62 85 VAL A O 1
ATOM 680 N N . CYS A 1 86 ? -10.613 -10.810 21.522 1.00 89.06 86 CYS A N 1
ATOM 681 C CA . CYS A 1 86 ? -10.675 -10.066 20.265 1.00 89.06 86 CYS A CA 1
ATOM 682 C C . CYS A 1 86 ? -9.573 -10.447 19.262 1.00 89.06 86 CYS A C 1
ATOM 684 O O . CYS A 1 86 ? -9.611 -9.987 18.120 1.00 89.06 86 CYS A O 1
ATOM 686 N N . LYS A 1 87 ? -8.578 -11.243 19.680 1.00 90.06 87 LYS A N 1
ATOM 687 C CA . LYS A 1 87 ? -7.401 -11.647 18.892 1.00 90.06 87 LYS A CA 1
ATOM 688 C C . LYS A 1 87 ? -6.718 -10.472 18.184 1.00 90.06 87 LYS A C 1
ATOM 690 O O . LYS A 1 87 ? -6.356 -10.560 17.009 1.00 90.06 87 LYS A O 1
ATOM 695 N N . MET A 1 88 ? -6.549 -9.353 18.886 1.00 92.19 88 MET A N 1
ATOM 696 C CA . MET A 1 88 ? -5.950 -8.146 18.316 1.00 92.19 88 MET A CA 1
ATOM 697 C C . MET A 1 88 ? -5.020 -7.440 19.297 1.00 92.19 88 MET A C 1
ATOM 699 O O . MET A 1 88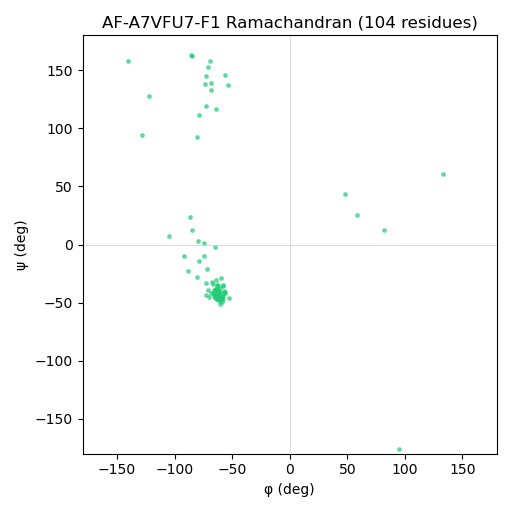 ? -5.126 -7.603 20.508 1.00 92.19 88 MET A O 1
ATOM 703 N N . SER A 1 89 ? -4.097 -6.640 18.761 1.00 93.25 89 SER A N 1
ATOM 704 C CA . SER A 1 89 ? -3.204 -5.823 19.583 1.00 93.25 89 SER A CA 1
ATOM 705 C C . SER A 1 89 ? -3.956 -4.691 20.278 1.00 93.25 89 SER A C 1
ATOM 707 O O . SER A 1 89 ? -4.981 -4.218 19.784 1.00 93.25 89 SER A O 1
ATOM 709 N N . GLU A 1 90 ? -3.385 -4.186 21.370 1.00 94.81 90 GLU A N 1
ATOM 710 C CA . GLU A 1 90 ? -3.916 -3.047 22.125 1.00 94.81 90 GLU A CA 1
ATOM 711 C C . GLU A 1 90 ? -4.183 -1.820 21.242 1.00 94.81 90 GLU A C 1
ATOM 713 O O . GLU A 1 90 ? -5.273 -1.250 21.259 1.00 94.81 90 GLU A O 1
ATOM 718 N N . ALA A 1 91 ? -3.230 -1.470 20.373 1.00 94.50 91 ALA A N 1
ATOM 719 C CA . ALA A 1 91 ? -3.399 -0.374 19.421 1.00 94.50 91 ALA A CA 1
ATOM 720 C C . ALA A 1 91 ? -4.582 -0.604 18.461 1.00 94.50 91 ALA A C 1
ATOM 722 O O . ALA A 1 91 ? -5.312 0.330 18.124 1.00 94.50 91 ALA A O 1
ATOM 723 N N . THR A 1 92 ? -4.801 -1.851 18.024 1.00 92.75 92 THR A N 1
ATOM 724 C CA . THR A 1 92 ? -5.935 -2.176 17.148 1.00 92.75 92 THR A CA 1
ATOM 725 C C . THR A 1 92 ? -7.257 -2.091 17.900 1.00 92.75 92 THR A C 1
ATOM 727 O O . THR A 1 92 ? -8.223 -1.568 17.345 1.00 92.75 92 THR A O 1
ATOM 730 N N . PHE A 1 93 ? -7.278 -2.538 19.157 1.00 93.44 93 PHE A N 1
ATOM 731 C CA . PHE A 1 93 ? -8.442 -2.451 20.029 1.00 93.44 93 PHE A CA 1
ATOM 732 C C . PHE A 1 93 ? -8.878 -1.001 20.251 1.00 93.44 93 PHE A C 1
ATOM 734 O O . PHE A 1 93 ? -10.030 -0.679 19.980 1.00 93.44 93 PHE A O 1
ATOM 741 N N . TYR A 1 94 ? -7.970 -0.098 20.638 1.00 94.38 94 TYR A N 1
ATOM 742 C CA . TYR A 1 94 ? -8.328 1.312 20.847 1.00 94.38 94 TYR A CA 1
ATOM 743 C C . TYR A 1 94 ? -8.798 2.011 19.570 1.00 94.38 94 TYR A C 1
ATOM 745 O O . TYR A 1 94 ? -9.750 2.793 19.609 1.00 94.38 94 TYR A O 1
ATOM 753 N N . ARG A 1 95 ? -8.185 1.700 18.421 1.00 92.75 95 ARG A N 1
ATOM 754 C CA . ARG A 1 95 ? -8.656 2.203 17.125 1.00 92.75 95 ARG A CA 1
ATOM 755 C C . ARG A 1 95 ? -10.087 1.736 16.839 1.00 92.75 95 ARG A C 1
ATOM 757 O O . ARG A 1 95 ? -10.940 2.557 16.517 1.00 92.75 95 ARG A O 1
ATOM 764 N N . LYS A 1 96 ? -10.368 0.440 17.015 1.00 91.62 96 LYS A N 1
ATOM 765 C CA . LYS A 1 96 ? -11.706 -0.133 16.803 1.00 91.62 96 LYS A CA 1
ATOM 766 C C . LYS A 1 96 ? -12.737 0.370 17.815 1.00 91.62 96 LYS A C 1
ATOM 768 O O . LYS A 1 96 ? -13.882 0.596 17.445 1.00 91.62 96 LYS A O 1
ATOM 773 N N . LEU A 1 97 ? -12.331 0.621 19.057 1.00 92.62 97 LEU A N 1
ATOM 774 C CA . LEU A 1 97 ? -13.165 1.241 20.084 1.00 92.62 97 LEU A CA 1
ATOM 775 C C . LEU A 1 97 ? -13.569 2.673 19.703 1.00 92.62 97 LEU A C 1
ATOM 777 O O . LEU A 1 97 ? -14.726 3.052 19.875 1.00 92.62 97 LEU A O 1
ATOM 781 N N . SER A 1 98 ? -12.632 3.465 19.174 1.00 92.50 98 SER A N 1
ATOM 782 C CA . SER A 1 98 ? -12.918 4.820 18.690 1.00 92.50 98 SER A CA 1
ATOM 783 C C . SER A 1 98 ? -13.901 4.804 17.514 1.00 92.50 98 SER A C 1
ATOM 785 O O . SER A 1 98 ? -14.892 5.532 17.552 1.00 92.50 98 SER A O 1
ATOM 787 N N . GLU A 1 99 ? -13.682 3.927 16.527 1.00 90.69 99 GLU A N 1
ATOM 788 C CA . GLU A 1 99 ? -14.605 3.711 15.400 1.00 90.69 99 GLU A CA 1
ATOM 789 C C . GLU A 1 99 ? -16.005 3.299 15.887 1.00 90.69 99 GLU A C 1
ATOM 791 O O . GLU A 1 99 ? -17.008 3.873 15.465 1.00 90.69 99 GLU A O 1
ATOM 796 N N . TYR A 1 100 ? -16.077 2.349 16.823 1.00 90.19 100 TYR A N 1
ATOM 797 C CA . TYR A 1 100 ? -17.331 1.868 17.401 1.00 90.19 100 TYR A CA 1
ATOM 798 C C . TYR A 1 100 ? -18.116 2.986 18.100 1.00 90.19 100 TYR A C 1
ATOM 800 O O . TYR A 1 100 ? -19.311 3.137 17.866 1.00 90.19 100 TYR A O 1
ATOM 808 N N . ARG A 1 101 ? -17.455 3.815 18.917 1.00 89.81 101 ARG A N 1
ATOM 809 C CA . ARG A 1 101 ? -18.107 4.935 19.620 1.00 89.81 101 ARG A CA 1
ATOM 810 C C . ARG A 1 101 ? -18.651 5.994 18.664 1.00 89.81 101 ARG A C 1
ATOM 812 O O . ARG A 1 101 ? -19.734 6.514 18.906 1.00 89.81 101 ARG A O 1
ATOM 819 N N . LEU A 1 102 ? -17.932 6.288 17.580 1.00 91.19 102 LEU A N 1
ATOM 820 C CA . LEU A 1 102 ? -18.402 7.217 16.548 1.00 91.19 102 LEU A CA 1
ATOM 821 C C . LEU A 1 102 ? -19.654 6.696 15.833 1.00 91.19 102 LEU A C 1
ATOM 823 O O . LEU A 1 102 ? -20.555 7.477 15.544 1.00 91.19 102 LEU A O 1
ATOM 827 N N . LEU A 1 103 ? -19.726 5.387 15.571 1.00 87.50 103 LEU A N 1
ATOM 828 C CA . LEU A 1 103 ? -20.901 4.764 14.957 1.00 87.50 103 LEU A CA 1
ATOM 829 C C . LEU A 1 103 ? -22.134 4.789 15.869 1.00 87.50 103 LEU A C 1
ATOM 831 O O . LEU A 1 103 ? -23.236 4.900 15.360 1.00 87.50 103 LEU A O 1
ATOM 835 N N . GLN A 1 104 ? -21.958 4.712 17.191 1.00 79.56 104 GLN A N 1
ATOM 836 C CA . GLN A 1 104 ? -23.062 4.755 18.165 1.00 79.56 104 GLN A CA 1
ATOM 837 C C . GLN A 1 104 ? -23.600 6.174 18.431 1.00 79.56 104 GLN A C 1
ATOM 839 O O . GLN A 1 104 ? -24.650 6.322 19.047 1.00 79.56 104 GLN A O 1
ATOM 844 N N . GLN A 1 105 ? -22.871 7.219 18.024 1.00 72.19 105 GLN A N 1
ATOM 845 C CA . GLN A 1 105 ? -23.298 8.620 18.161 1.00 72.19 105 GLN A CA 1
ATOM 846 C C . GLN A 1 105 ? -24.053 9.152 16.932 1.00 72.19 105 GLN A C 1
ATOM 848 O O . GLN A 1 105 ? -24.576 10.265 16.986 1.00 72.19 105 GLN A O 1
ATOM 853 N N . ARG A 1 106 ? -24.074 8.396 15.830 1.00 56.19 106 ARG A N 1
ATOM 854 C CA . ARG A 1 106 ? -24.849 8.690 14.618 1.00 56.19 106 ARG A CA 1
ATOM 855 C C . ARG A 1 106 ? 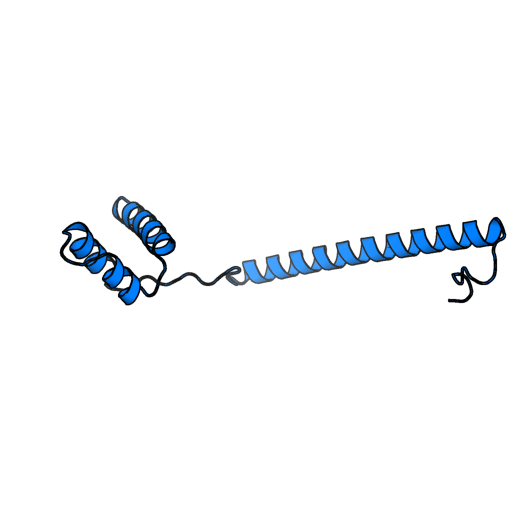-26.181 7.961 14.643 1.00 56.19 106 ARG A C 1
ATOM 857 O O . ARG A 1 106 ? -27.140 8.552 14.108 1.00 56.19 106 ARG A O 1
#

Nearest PDB structures (foldseek):
  1trr-assembly1_A  TM=3.419E-01  e=3.151E+00  Escherichia coli

Foldseek 3Di:
DVLLPPVPDPDPVSVVSNVVVVVVVVVVVVVVVVVVVVVVVVVVVVCVVVVNDDDDDDQDFDPCNVVLVVCVVVVNDPPVVSCVVSVHDPVSNVVVVVVVVVVVVD

Mean predicted aligned error: 8.02 Å

Secondary structure (DSSP, 8-state):
-GGG-TTS--SHHHHHHHHHHHHHHHHHHHHHHHHHHHHHHHHHHHHHHTT---SSPPPPPPTTHHHHHHHHHTTSS-HHHHHHHHTS-HHHHHHHHHHHHHHHT-

Sequence (106 aa):
MPLLDTRNGKDLMGTFIADLVLQILSFVAQNERENIRKRQAQGIAVAKAQGVKFGRPEIMLPENFGELVREWEKKRLPLSEVLNVCKMSEATFYRKLSEYRLLQQR

Radius of gyration: 29.38 Å; Cα contacts (8 Å, |Δi|>4): 34; chains: 1; bounding box: 65×22×66 Å

pLDDT: mean 89.24, std 10.05, range [56.19, 98.56]